Protein AF-D2U1P4-F1 (afdb_monomer_lite)

Radius of gyration: 13.77 Å; chains: 1; bounding box: 20×21×42 Å

InterPro domains:
  IPR001584 Integrase, catalytic core [PF13683] (1-49)
  IPR012337 Ribonuclease H-like superfamily [SSF53098] (1-55)

Secondary structure (DSSP, 8-state):
---HHHHHHHHTGGG---SSHHHHHHHHHHHHHHHHHT--BGGGTTB-HHHHHHHHHH--

pLDDT: mean 94.18, std 6.77, range [63.81, 98.38]

Foldseek 3Di:
DDDLVVCLCPVPVVVDDDPDPVRVVVSVVVVVCCQQQPAFDVVQVRDHVVVSVVVVVVVD

Structure (mmCIF, N/CA/C/O backbone):
data_AF-D2U1P4-F1
#
_entry.id   AF-D2U1P4-F1
#
loop_
_atom_site.group_PDB
_atom_site.id
_atom_site.type_symbol
_atom_site.label_atom_id
_atom_site.label_alt_id
_atom_site.label_comp_id
_atom_site.label_asym_id
_atom_site.label_entity_id
_atom_site.label_seq_id
_atom_site.pdbx_PDB_ins_code
_atom_site.Cartn_x
_atom_site.Cartn_y
_atom_site.Cartn_z
_atom_site.occupancy
_atom_site.B_iso_or_equiv
_atom_site.auth_seq_id
_atom_site.auth_comp_id
_atom_site.auth_asym_id
_atom_site.auth_atom_id
_atom_site.pdbx_PDB_model_num
ATOM 1 N N . MET A 1 1 ? 3.671 -10.488 12.169 1.00 63.81 1 MET A N 1
ATOM 2 C CA . MET A 1 1 ? 3.830 -9.099 11.688 1.00 63.81 1 MET A CA 1
ATOM 3 C C . MET A 1 1 ? 3.853 -9.113 10.173 1.00 63.81 1 MET A C 1
ATOM 5 O O . MET A 1 1 ? 4.668 -9.825 9.589 1.00 63.81 1 MET A O 1
ATOM 9 N N . GLU A 1 2 ? 2.927 -8.400 9.546 1.00 75.25 2 GLU A N 1
ATOM 10 C CA . GLU A 1 2 ? 2.918 -8.264 8.094 1.00 75.25 2 GLU A CA 1
ATOM 11 C C . GLU A 1 2 ? 3.971 -7.246 7.636 1.00 75.25 2 GLU A C 1
ATOM 13 O O . GLU A 1 2 ? 4.292 -6.315 8.372 1.00 75.25 2 GLU A O 1
ATOM 18 N N . ARG A 1 3 ? 4.567 -7.455 6.456 1.00 90.19 3 ARG A N 1
ATOM 19 C CA . ARG A 1 3 ? 5.685 -6.643 5.954 1.00 90.19 3 ARG A CA 1
ATOM 20 C C . ARG A 1 3 ? 5.307 -6.037 4.611 1.00 90.19 3 ARG A C 1
ATOM 22 O O . ARG A 1 3 ? 5.336 -6.748 3.607 1.00 90.19 3 ARG A O 1
ATOM 29 N N . PHE A 1 4 ? 5.040 -4.731 4.598 1.00 94.00 4 PHE A N 1
ATOM 30 C CA . PHE A 1 4 ? 4.617 -3.975 3.413 1.00 94.00 4 PHE A CA 1
ATOM 31 C C . PHE A 1 4 ? 5.445 -4.305 2.158 1.00 94.00 4 PHE A C 1
ATOM 33 O O . PHE A 1 4 ? 4.896 -4.765 1.161 1.00 94.00 4 PHE A O 1
ATOM 40 N N . PHE A 1 5 ? 6.776 -4.172 2.219 1.00 94.88 5 PHE A N 1
ATOM 41 C CA . PHE A 1 5 ? 7.643 -4.414 1.057 1.00 94.88 5 PHE A CA 1
ATOM 42 C C . PHE A 1 5 ? 7.644 -5.867 0.579 1.00 94.88 5 PHE A C 1
ATOM 44 O O . PHE A 1 5 ? 7.816 -6.121 -0.612 1.00 94.88 5 PHE A O 1
ATOM 51 N N . ARG A 1 6 ? 7.463 -6.830 1.492 1.00 95.44 6 ARG A N 1
ATOM 52 C CA . ARG A 1 6 ? 7.366 -8.243 1.112 1.00 95.44 6 ARG A CA 1
ATOM 53 C C . ARG A 1 6 ? 6.077 -8.467 0.331 1.00 95.44 6 ARG A C 1
ATOM 55 O O . ARG A 1 6 ? 6.144 -9.010 -0.762 1.00 95.44 6 ARG A O 1
ATOM 62 N N . SER A 1 7 ? 4.961 -7.977 0.867 1.00 95.31 7 SER A N 1
ATOM 63 C CA . SER A 1 7 ? 3.644 -8.009 0.231 1.00 95.31 7 SER A CA 1
ATOM 64 C C . SER A 1 7 ? 3.646 -7.337 -1.144 1.00 95.31 7 SER A C 1
ATOM 66 O O . SER A 1 7 ? 3.265 -7.968 -2.121 1.00 95.31 7 SER A O 1
ATOM 68 N N . LEU A 1 8 ? 4.182 -6.116 -1.262 1.00 96.62 8 LEU A N 1
ATOM 69 C CA . LEU A 1 8 ? 4.306 -5.402 -2.540 1.00 96.62 8 LEU A CA 1
ATOM 70 C C . LEU A 1 8 ? 5.043 -6.234 -3.602 1.00 96.62 8 LEU A C 1
ATOM 72 O O . LEU A 1 8 ? 4.571 -6.373 -4.731 1.00 96.62 8 LEU A O 1
ATOM 76 N N . LYS A 1 9 ? 6.187 -6.825 -3.235 1.00 95.94 9 LYS A N 1
ATOM 77 C CA . LYS A 1 9 ? 6.966 -7.661 -4.155 1.00 95.94 9 LYS A CA 1
ATOM 78 C C . LYS A 1 9 ? 6.197 -8.915 -4.566 1.00 95.94 9 LYS A C 1
ATOM 80 O O . LYS A 1 9 ? 6.078 -9.186 -5.755 1.00 95.94 9 LYS A O 1
ATOM 85 N N . THR A 1 10 ? 5.656 -9.665 -3.608 1.00 95.88 10 THR A N 1
ATOM 86 C CA . THR A 1 10 ? 5.017 -10.961 -3.883 1.00 95.88 10 THR A CA 1
ATOM 87 C C . THR A 1 10 ? 3.658 -10.839 -4.564 1.00 95.88 10 THR A C 1
ATOM 89 O O . THR A 1 10 ? 3.329 -11.664 -5.409 1.00 95.88 10 THR A O 1
ATOM 92 N N . GLU A 1 11 ? 2.862 -9.836 -4.193 1.00 95.00 11 GLU A N 1
ATOM 93 C CA . GLU A 1 11 ? 1.487 -9.666 -4.676 1.00 95.00 11 GLU A CA 1
ATOM 94 C C . GLU A 1 11 ? 1.442 -8.918 -6.019 1.00 95.00 11 GLU A C 1
ATOM 96 O O . GLU A 1 11 ? 0.536 -9.173 -6.812 1.00 95.00 11 GLU A O 1
ATOM 101 N N . ARG A 1 12 ? 2.410 -8.027 -6.297 1.00 94.94 12 ARG A N 1
ATOM 102 C CA . ARG A 1 12 ? 2.438 -7.207 -7.523 1.00 94.94 12 ARG A CA 1
ATOM 103 C C . ARG A 1 12 ? 3.726 -7.341 -8.323 1.00 94.94 12 ARG A C 1
ATOM 105 O O . ARG A 1 12 ? 3.700 -7.894 -9.418 1.00 94.94 12 ARG A O 1
ATOM 112 N N . LEU A 1 13 ? 4.845 -6.840 -7.794 1.00 96.12 13 LEU A N 1
ATOM 113 C CA . LEU A 1 13 ? 6.017 -6.530 -8.626 1.00 96.12 13 LEU A CA 1
ATOM 114 C C . LEU A 1 13 ? 6.664 -7.767 -9.258 1.00 96.12 13 LEU A C 1
ATOM 116 O O . LEU A 1 13 ? 7.050 -7.718 -10.417 1.00 96.12 13 LEU A O 1
ATOM 120 N N . ASN A 1 14 ?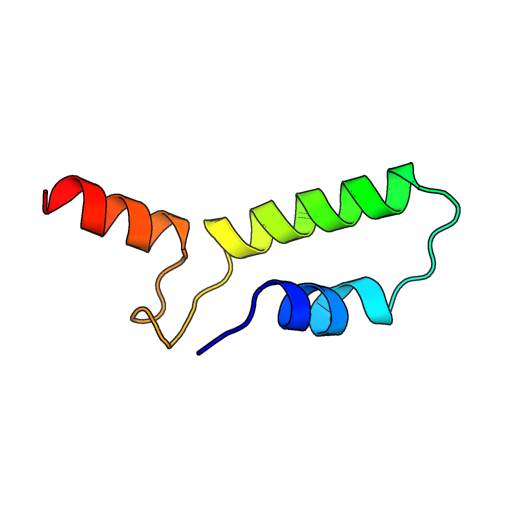 6.737 -8.892 -8.541 1.00 96.00 14 ASN A N 1
ATOM 121 C CA . ASN A 1 14 ? 7.397 -10.106 -9.037 1.00 96.00 14 ASN A CA 1
ATOM 122 C C . ASN A 1 14 ? 6.684 -10.746 -10.241 1.00 96.00 14 ASN A C 1
ATOM 124 O O . ASN A 1 14 ? 7.251 -11.624 -10.884 1.00 96.00 14 ASN A O 1
ATOM 128 N N . ARG A 1 15 ? 5.431 -10.363 -10.513 1.00 93.19 15 ARG A N 1
ATOM 129 C CA . ARG A 1 15 ? 4.612 -10.917 -11.602 1.00 93.19 15 ARG A CA 1
ATOM 130 C C . ARG A 1 15 ? 4.561 -10.005 -12.827 1.00 93.19 15 ARG A C 1
ATOM 132 O O . ARG A 1 15 ? 3.912 -10.363 -13.805 1.00 93.19 15 ARG A O 1
ATOM 139 N N . LEU A 1 16 ? 5.202 -8.839 -12.762 1.00 94.81 16 LEU A N 1
ATOM 140 C CA . LEU A 1 16 ? 5.164 -7.815 -13.797 1.00 94.81 16 LEU A CA 1
ATOM 141 C C . LEU A 1 16 ? 6.571 -7.562 -14.340 1.00 94.81 16 LEU A C 1
ATOM 143 O O . LEU A 1 16 ? 7.554 -7.585 -13.603 1.00 94.81 16 LEU A O 1
ATOM 147 N N . SER A 1 17 ? 6.647 -7.286 -15.638 1.00 95.69 17 SER A N 1
ATOM 148 C CA . SER A 1 17 ? 7.834 -6.718 -16.272 1.00 95.69 17 SER A CA 1
ATOM 149 C C . SER A 1 17 ? 7.509 -5.296 -16.705 1.00 95.69 17 SER A C 1
ATOM 151 O O . SER A 1 17 ? 6.417 -5.031 -17.209 1.00 95.69 17 SER A O 1
ATOM 153 N N . PHE A 1 18 ? 8.444 -4.377 -16.491 1.00 96.12 18 PHE A N 1
ATOM 154 C CA . PHE A 1 18 ? 8.222 -2.951 -16.683 1.00 96.12 18 PHE A CA 1
ATOM 155 C C . PHE A 1 18 ? 9.074 -2.430 -17.830 1.00 96.12 18 PHE A C 1
ATOM 157 O O . PHE A 1 18 ? 10.283 -2.640 -17.857 1.00 96.12 18 PHE A O 1
ATOM 164 N N . MET A 1 19 ? 8.443 -1.708 -18.755 1.00 95.50 19 MET A N 1
ATOM 165 C CA . MET A 1 19 ? 9.141 -1.120 -19.903 1.00 95.50 19 MET A CA 1
ATOM 166 C C . MET A 1 19 ? 9.983 0.102 -19.519 1.00 95.50 19 MET A C 1
ATOM 168 O O . MET A 1 19 ? 10.977 0.398 -20.172 1.00 95.50 19 MET A O 1
ATOM 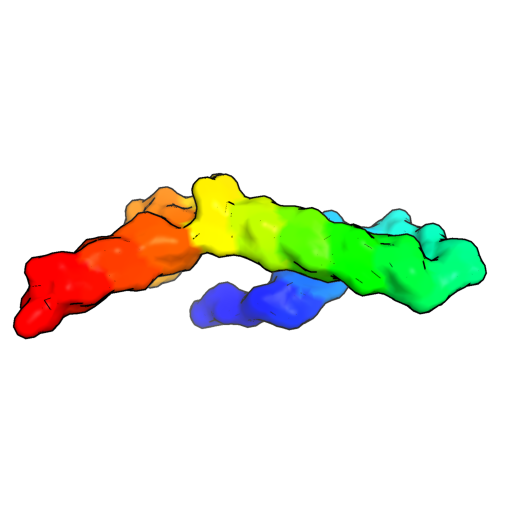172 N N . ASN A 1 20 ? 9.583 0.834 -18.478 1.00 96.31 20 ASN A N 1
ATOM 173 C CA . ASN A 1 20 ? 10.278 2.029 -18.014 1.00 96.31 20 ASN A CA 1
ATOM 174 C C . ASN A 1 20 ? 10.060 2.255 -16.512 1.00 96.31 20 ASN A C 1
ATOM 176 O O . ASN A 1 20 ? 9.162 1.676 -15.896 1.00 96.31 20 ASN A O 1
ATOM 180 N N . HIS A 1 21 ? 10.879 3.136 -15.936 1.00 96.75 21 HIS A N 1
ATOM 181 C CA . HIS A 1 21 ? 10.824 3.472 -14.515 1.00 96.75 21 HIS A CA 1
ATOM 182 C C . HIS A 1 21 ? 9.469 4.061 -14.095 1.00 96.75 21 HIS A C 1
ATOM 184 O O . HIS A 1 21 ? 8.944 3.688 -13.049 1.00 96.75 21 HIS A O 1
ATOM 190 N N . GLN A 1 22 ? 8.859 4.907 -14.933 1.00 98.00 22 GLN A N 1
ATOM 191 C CA . GLN A 1 22 ? 7.569 5.537 -14.635 1.00 98.00 22 GLN A CA 1
ATOM 192 C C . GLN A 1 22 ? 6.453 4.507 -14.410 1.00 98.00 22 GLN A C 1
ATOM 194 O O . GLN A 1 22 ? 5.607 4.683 -13.537 1.00 98.00 22 GLN A O 1
ATOM 199 N N . SER A 1 23 ? 6.479 3.404 -15.159 1.00 97.62 23 SER A N 1
ATOM 200 C CA . SER A 1 23 ? 5.508 2.315 -15.016 1.00 97.62 23 SER A CA 1
ATOM 201 C C . SER A 1 23 ? 5.644 1.614 -13.659 1.00 97.62 23 SER A C 1
ATOM 203 O O . SER A 1 23 ? 4.641 1.260 -13.045 1.00 97.62 23 SER A O 1
ATOM 205 N N . VAL A 1 24 ? 6.875 1.460 -13.155 1.00 96.94 24 VAL A N 1
ATOM 206 C CA . VAL A 1 24 ? 7.127 0.909 -11.811 1.00 96.94 24 VAL A CA 1
ATOM 207 C C . VAL A 1 24 ? 6.586 1.852 -10.743 1.00 96.94 24 VAL A C 1
ATOM 209 O O . VAL A 1 24 ? 5.921 1.400 -9.816 1.00 96.94 24 VAL A O 1
ATOM 212 N N . VAL A 1 25 ? 6.859 3.154 -10.875 1.00 97.94 25 VAL A N 1
ATOM 213 C CA . VAL A 1 25 ? 6.388 4.171 -9.923 1.00 97.94 25 VAL A CA 1
ATOM 214 C C . VAL A 1 25 ? 4.864 4.144 -9.833 1.00 97.94 25 VAL A C 1
ATOM 216 O O . VAL A 1 25 ? 4.334 4.005 -8.734 1.00 97.94 25 VAL A O 1
ATOM 219 N N . CYS A 1 26 ? 4.173 4.157 -10.975 1.00 97.88 26 CYS A N 1
ATOM 220 C CA . CYS A 1 26 ? 2.713 4.110 -11.019 1.00 97.88 26 CYS A CA 1
ATOM 221 C C . CYS A 1 26 ? 2.150 2.844 -10.348 1.00 97.88 26 CYS A C 1
ATOM 223 O O . CYS A 1 26 ? 1.241 2.933 -9.523 1.00 97.88 26 CYS A O 1
ATOM 225 N N . GLU A 1 27 ? 2.720 1.664 -10.618 1.00 97.81 27 GLU A N 1
ATOM 226 C CA . GLU A 1 27 ? 2.274 0.426 -9.963 1.00 97.81 27 GLU A CA 1
ATOM 227 C C . GLU A 1 27 ? 2.526 0.424 -8.449 1.00 97.81 27 GLU A C 1
ATOM 229 O O . GLU A 1 27 ? 1.701 -0.074 -7.677 1.00 97.81 27 GLU A O 1
ATOM 234 N N . VAL A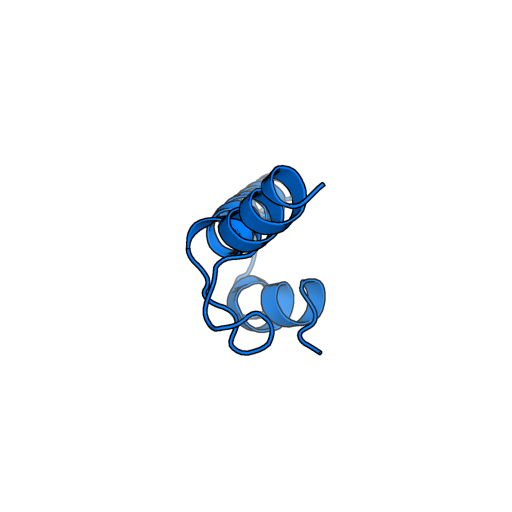 1 28 ? 3.640 1.003 -7.993 1.00 97.75 28 VAL A N 1
ATOM 235 C CA . VAL A 1 28 ? 3.927 1.138 -6.559 1.00 97.75 28 VAL A CA 1
ATOM 236 C C . VAL A 1 28 ? 2.939 2.098 -5.893 1.00 97.75 28 VAL A C 1
ATOM 238 O O . VAL A 1 28 ? 2.411 1.769 -4.830 1.00 97.75 28 VAL A O 1
ATOM 241 N N . GLU A 1 29 ? 2.639 3.240 -6.511 1.00 98.25 29 GLU A N 1
ATOM 242 C CA . GLU A 1 29 ? 1.650 4.204 -6.012 1.00 98.25 29 GLU A CA 1
ATOM 243 C C . GLU A 1 29 ? 0.251 3.585 -5.926 1.00 98.25 29 GLU A C 1
ATOM 245 O O . GLU A 1 29 ? -0.400 3.658 -4.878 1.00 98.25 29 GLU A O 1
ATOM 250 N N . ASN A 1 30 ? -0.175 2.885 -6.981 1.00 98.00 30 ASN A N 1
ATOM 251 C CA . ASN A 1 30 ? -1.440 2.154 -7.009 1.00 98.00 30 ASN A CA 1
ATOM 252 C C . ASN A 1 30 ? -1.505 1.114 -5.884 1.00 98.00 30 ASN A C 1
ATOM 254 O O . ASN A 1 30 ? -2.524 0.982 -5.198 1.00 98.00 30 ASN A O 1
ATOM 258 N N . TYR A 1 31 ? -0.407 0.395 -5.641 1.00 97.75 31 TYR A N 1
ATOM 259 C CA . TYR A 1 31 ? -0.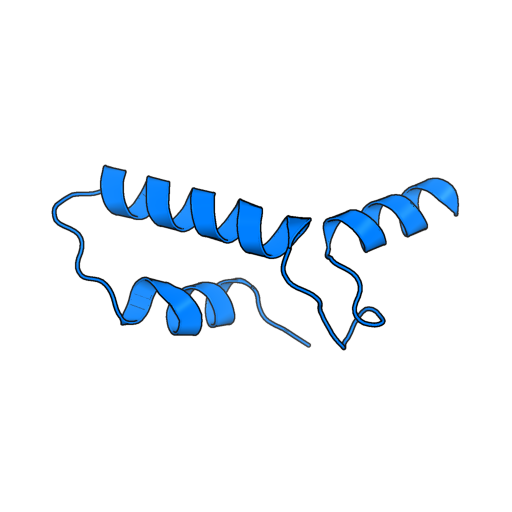357 -0.575 -4.558 1.00 97.75 31 TYR A CA 1
ATOM 260 C C . TYR A 1 31 ? -0.399 0.072 -3.172 1.00 97.75 31 TYR A C 1
ATOM 262 O O . TYR A 1 31 ? -1.047 -0.471 -2.282 1.00 97.75 31 TYR A O 1
ATOM 270 N N . ILE A 1 32 ? 0.250 1.223 -2.969 1.00 97.88 32 ILE A N 1
ATOM 271 C CA . ILE A 1 32 ? 0.185 1.967 -1.702 1.00 97.88 32 ILE A CA 1
ATOM 272 C C . ILE A 1 32 ? -1.258 2.387 -1.407 1.00 97.88 32 ILE A C 1
ATOM 274 O O . ILE A 1 32 ? -1.732 2.191 -0.286 1.00 97.88 32 ILE A O 1
ATOM 278 N N . GLN A 1 33 ? -1.976 2.904 -2.407 1.00 98.38 33 GLN A N 1
ATOM 279 C CA . GLN A 1 33 ? -3.392 3.261 -2.272 1.00 98.38 33 GLN A CA 1
ATOM 280 C C . GLN A 1 33 ? -4.240 2.037 -1.905 1.00 98.38 33 GLN A C 1
ATOM 282 O O . GLN A 1 33 ? -4.978 2.055 -0.918 1.00 98.38 33 GLN A O 1
ATOM 287 N N . PHE A 1 34 ? -4.068 0.930 -2.634 1.00 97.81 34 PHE A N 1
ATOM 288 C CA . PHE A 1 34 ? -4.720 -0.341 -2.319 1.00 97.81 34 PHE A CA 1
ATOM 289 C C . PHE A 1 34 ? -4.435 -0.801 -0.882 1.00 97.81 34 PHE A C 1
ATOM 291 O O . PHE A 1 34 ? -5.358 -1.123 -0.132 1.00 97.81 34 PHE A O 1
ATOM 298 N N . TYR A 1 35 ? -3.164 -0.810 -0.488 1.00 97.12 35 TYR A N 1
ATOM 299 C CA . TYR A 1 35 ? -2.716 -1.289 0.813 1.00 97.12 35 TYR A CA 1
ATOM 300 C C . TYR A 1 35 ? -3.300 -0.452 1.954 1.00 97.12 35 TYR A C 1
ATOM 302 O O . TYR A 1 35 ? -3.773 -1.010 2.937 1.00 97.12 35 TYR A O 1
ATOM 310 N N . ASN A 1 36 ? -3.317 0.875 1.817 1.00 97.00 36 ASN A N 1
ATOM 311 C CA . ASN A 1 36 ? -3.758 1.772 2.884 1.00 97.00 36 ASN A CA 1
ATOM 312 C C . ASN A 1 36 ? -5.281 1.862 3.026 1.00 97.00 36 ASN A C 1
ATOM 314 O O . ASN A 1 36 ? -5.769 1.987 4.151 1.00 97.00 36 ASN A O 1
ATOM 318 N N . TYR A 1 37 ? -6.025 1.800 1.919 1.00 97.94 37 TYR A N 1
ATOM 319 C CA . TYR A 1 37 ? -7.457 2.119 1.915 1.00 97.94 37 TYR A CA 1
ATOM 320 C C . TYR A 1 37 ? -8.379 0.925 1.675 1.00 97.94 37 TYR A C 1
ATOM 322 O O . TYR A 1 37 ? -9.546 0.992 2.055 1.00 97.94 37 TYR A O 1
ATOM 330 N N . TYR A 1 38 ? -7.881 -0.169 1.094 1.00 97.31 38 TYR A N 1
ATOM 331 C CA . TYR A 1 38 ? -8.723 -1.302 0.691 1.00 97.31 38 TYR A CA 1
ATOM 332 C C . TYR A 1 38 ? -8.294 -2.630 1.317 1.00 97.31 38 TYR A C 1
ATOM 334 O O . TYR A 1 38 ? -9.141 -3.470 1.631 1.00 97.31 38 TYR A O 1
ATOM 342 N N . ARG A 1 39 ? -6.990 -2.844 1.516 1.00 96.00 39 ARG A N 1
ATOM 343 C CA . ARG A 1 39 ? -6.464 -4.088 2.080 1.00 96.00 39 ARG A CA 1
ATOM 344 C C . ARG A 1 39 ? -6.785 -4.168 3.571 1.00 96.00 39 ARG A C 1
ATOM 346 O O . ARG A 1 39 ? -6.462 -3.269 4.340 1.00 96.00 39 ARG A O 1
ATOM 353 N N . ARG A 1 40 ? -7.423 -5.264 3.983 1.00 95.81 40 ARG A N 1
ATOM 354 C CA . ARG A 1 40 ? -7.711 -5.559 5.393 1.00 95.81 40 ARG A CA 1
ATOM 355 C C . ARG A 1 40 ? -6.603 -6.410 5.984 1.00 95.81 40 ARG A C 1
ATOM 357 O O . ARG A 1 40 ? -6.141 -7.358 5.353 1.00 95.81 40 ARG A O 1
ATOM 364 N N . HIS A 1 41 ? -6.219 -6.098 7.213 1.00 94.56 41 HIS A N 1
ATOM 365 C CA . HIS A 1 41 ? -5.093 -6.736 7.880 1.00 94.56 41 HIS A CA 1
ATOM 366 C C . HIS A 1 41 ? -5.571 -7.435 9.149 1.00 94.56 41 HIS A C 1
ATOM 368 O O . HIS A 1 41 ? -6.012 -6.791 10.102 1.00 94.56 41 HIS A O 1
ATOM 374 N N . SER A 1 42 ? -5.451 -8.762 9.197 1.00 93.50 42 SER A N 1
ATOM 375 C CA . SER A 1 42 ? -5.879 -9.558 10.358 1.00 93.50 42 SER A CA 1
ATOM 376 C C . SER A 1 42 ? -5.175 -9.136 11.653 1.00 93.50 42 SER A C 1
ATOM 378 O O . SER A 1 42 ? -5.777 -9.158 12.721 1.00 93.50 42 SER A O 1
ATOM 380 N N . THR A 1 43 ? -3.929 -8.660 11.561 1.00 92.62 43 THR A N 1
ATOM 381 C CA . THR A 1 43 ? -3.139 -8.194 12.712 1.00 92.62 43 THR A CA 1
ATOM 382 C C . THR A 1 43 ? -3.653 -6.903 13.350 1.00 92.62 43 THR A C 1
ATOM 384 O O . THR A 1 43 ? -3.243 -6.592 14.461 1.00 92.62 43 THR A O 1
ATOM 387 N N . ILE A 1 44 ? -4.511 -6.142 12.664 1.00 93.44 44 ILE A N 1
ATOM 388 C CA . ILE A 1 44 ? -5.148 -4.919 13.185 1.00 93.44 44 ILE A CA 1
ATOM 389 C C . ILE A 1 44 ? -6.676 -5.049 13.179 1.00 93.44 44 ILE A C 1
ATOM 391 O O . ILE A 1 44 ? -7.386 -4.081 12.933 1.00 93.44 44 ILE A O 1
ATOM 395 N N . GLY A 1 45 ? -7.189 -6.258 13.429 1.00 94.62 45 GLY A N 1
ATOM 396 C CA . GLY A 1 45 ? -8.628 -6.489 13.574 1.00 94.62 45 GLY A CA 1
ATOM 397 C C . GLY A 1 45 ? -9.400 -6.433 12.257 1.00 94.62 45 GLY A C 1
ATOM 398 O O . GLY A 1 45 ? -10.555 -6.030 12.245 1.00 94.62 45 GLY A O 1
ATOM 399 N N . TYR A 1 46 ? -8.763 -6.813 11.145 1.00 95.25 46 TYR A N 1
ATOM 400 C CA . TYR A 1 46 ? -9.341 -6.736 9.796 1.00 95.25 46 TYR A CA 1
ATOM 401 C C . TYR A 1 46 ? -9.701 -5.315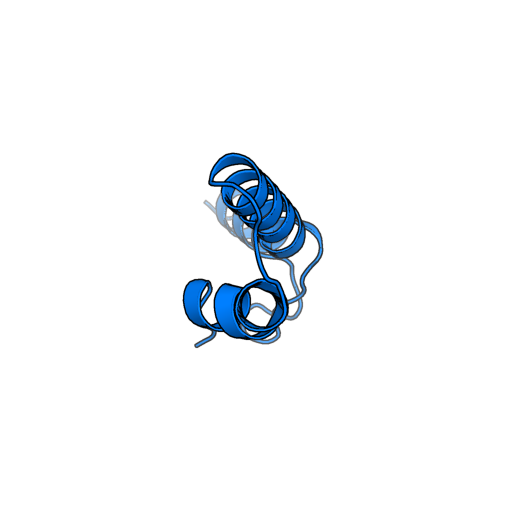 9.342 1.00 95.25 46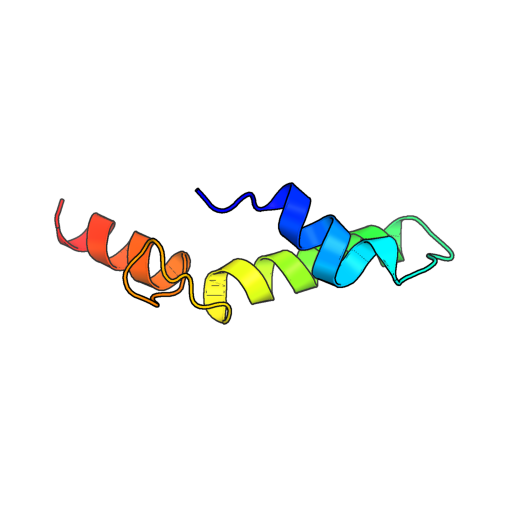 TYR A C 1
ATOM 403 O O . TYR A 1 46 ? -10.456 -5.141 8.385 1.00 95.25 46 TYR A O 1
ATOM 411 N N . LEU A 1 47 ? -9.102 -4.306 9.970 1.00 96.25 47 LEU A N 1
ATOM 412 C CA . LEU A 1 47 ? -9.154 -2.926 9.512 1.00 96.25 47 LEU A CA 1
ATOM 413 C C . LEU A 1 47 ? -8.122 -2.676 8.413 1.00 96.25 47 LEU A C 1
ATOM 415 O O . LEU A 1 47 ? -7.144 -3.420 8.256 1.00 96.25 47 LEU A O 1
ATOM 419 N N . THR A 1 48 ? -8.342 -1.608 7.655 1.00 97.19 48 THR A N 1
ATOM 420 C CA . THR A 1 48 ? -7.311 -1.046 6.782 1.00 97.19 48 THR A CA 1
ATOM 421 C C . THR A 1 48 ? -6.324 -0.210 7.603 1.00 97.19 48 THR A C 1
ATOM 423 O O . THR A 1 48 ? -6.681 0.288 8.679 1.00 97.19 48 THR A O 1
ATOM 426 N N . PRO A 1 49 ? -5.080 -0.011 7.131 1.00 96.44 49 PRO A N 1
ATOM 427 C CA . PRO A 1 49 ? -4.118 0.848 7.815 1.00 96.44 49 PRO A CA 1
ATOM 428 C C . PRO A 1 49 ? -4.658 2.264 8.043 1.00 96.44 49 PRO A C 1
ATOM 430 O O . PRO A 1 49 ? -4.472 2.821 9.123 1.00 96.44 49 PRO A O 1
ATOM 433 N N . HIS A 1 50 ? -5.392 2.815 7.069 1.00 97.44 50 HIS A N 1
ATOM 434 C CA . HIS A 1 50 ? -6.035 4.119 7.200 1.00 97.44 50 HIS A CA 1
ATOM 435 C C . HIS A 1 50 ? -7.095 4.139 8.310 1.00 97.44 50 HIS A C 1
ATOM 437 O O . HIS A 1 50 ? -7.084 5.029 9.157 1.00 97.44 50 HIS A O 1
ATOM 443 N N . GLN A 1 51 ? -7.984 3.140 8.355 1.00 97.69 51 GLN A N 1
ATOM 444 C CA . GLN A 1 51 ? -8.973 3.027 9.433 1.00 97.69 51 GLN A CA 1
ATOM 445 C C . GLN A 1 51 ? -8.291 2.953 10.797 1.00 97.69 51 GLN A C 1
ATOM 447 O O . GLN A 1 51 ? -8.662 3.685 11.712 1.00 97.69 51 GLN A O 1
ATOM 452 N N . LYS A 1 52 ? -7.241 2.131 10.916 1.00 96.31 52 LYS A N 1
ATOM 453 C CA . LYS A 1 52 ? -6.530 1.985 12.183 1.00 96.31 52 LYS A CA 1
ATOM 454 C C . LYS A 1 52 ? -5.836 3.271 12.623 1.00 96.31 52 LYS A C 1
ATOM 456 O O . LYS A 1 52 ? -5.852 3.596 13.806 1.00 96.31 52 LYS A O 1
ATOM 461 N N . TYR A 1 53 ? -5.250 4.009 11.685 1.00 95.88 53 TYR A N 1
ATOM 462 C CA . TYR A 1 53 ? -4.658 5.316 11.959 1.00 95.88 53 TYR A CA 1
ATOM 463 C C . TYR A 1 53 ? -5.695 6.305 12.514 1.00 95.88 53 TYR A C 1
ATOM 465 O O . TYR A 1 53 ? -5.434 6.968 13.517 1.00 95.88 53 TYR A O 1
ATOM 473 N N . HIS A 1 54 ? -6.886 6.362 11.913 1.00 96.12 54 HIS A N 1
ATOM 474 C CA . HIS A 1 54 ? -7.969 7.224 12.388 1.00 96.12 54 HIS A CA 1
ATOM 475 C C . HIS A 1 54 ? -8.487 6.830 13.776 1.00 96.12 54 HIS A C 1
ATOM 477 O O . HIS A 1 54 ? -8.724 7.714 14.594 1.00 96.12 54 HIS A O 1
ATOM 483 N N . GLU A 1 55 ? -8.610 5.533 14.077 1.00 95.81 55 GLU A N 1
ATOM 484 C CA . GLU A 1 55 ? -8.952 5.080 15.434 1.00 95.81 55 GLU A CA 1
ATOM 485 C C . GLU A 1 55 ? -7.942 5.578 16.472 1.00 95.81 55 GLU A C 1
ATOM 487 O O . GLU A 1 55 ? -8.332 6.100 17.512 1.00 95.81 55 GLU A O 1
ATOM 492 N N . LEU A 1 56 ? -6.644 5.441 16.182 1.00 94.12 56 LEU A N 1
ATOM 493 C CA . LEU A 1 56 ? -5.578 5.859 17.094 1.00 94.12 56 LEU A CA 1
ATOM 494 C C . LEU A 1 56 ? -5.544 7.378 17.278 1.00 94.12 56 LEU A C 1
ATOM 496 O O . LEU A 1 56 ? -5.294 7.845 18.383 1.00 94.12 56 LEU A O 1
ATOM 500 N N . LYS A 1 57 ? -5.824 8.143 16.217 1.00 92.25 57 LYS A N 1
ATOM 501 C CA . LYS A 1 57 ? -5.900 9.606 16.284 1.00 92.25 57 LYS A CA 1
ATOM 502 C C . LYS A 1 57 ? -7.082 10.093 17.125 1.00 92.25 57 LYS A C 1
ATOM 504 O O . LYS A 1 57 ? -6.956 11.114 17.781 1.00 92.25 57 LYS A O 1
ATOM 509 N N . ASN A 1 58 ? -8.209 9.384 17.098 1.00 84.69 58 ASN A N 1
ATOM 510 C CA . ASN A 1 58 ? -9.399 9.745 17.874 1.00 84.69 58 ASN A CA 1
ATOM 511 C C . ASN A 1 58 ? -9.315 9.307 19.346 1.00 84.69 58 ASN A C 1
ATOM 513 O O . ASN A 1 58 ? -10.105 9.772 20.161 1.00 84.69 58 ASN A O 1
ATOM 517 N N . ALA A 1 59 ? -8.417 8.373 19.668 1.00 80.75 59 ALA A N 1
ATOM 518 C CA . ALA A 1 59 ? -8.190 7.880 21.025 1.00 80.75 59 ALA A CA 1
ATOM 519 C C . ALA A 1 59 ? -7.125 8.682 21.801 1.00 80.75 59 ALA A C 1
ATOM 521 O O . ALA A 1 59 ? -6.940 8.427 22.991 1.00 80.75 59 ALA A O 1
ATOM 522 N N . ALA A 1 60 ? -6.416 9.591 21.124 1.00 64.94 60 ALA A N 1
ATOM 523 C CA . ALA A 1 60 ? -5.404 10.487 21.682 1.00 64.94 60 ALA A CA 1
ATOM 524 C C . ALA A 1 60 ? -6.001 11.872 21.960 1.00 64.94 60 ALA A C 1
ATOM 526 O O . ALA A 1 60 ? -5.599 12.471 22.981 1.00 64.94 60 ALA A O 1
#

Sequence (60 aa):
MERFFRSLKTERLNRLSFMNHQSVVCEVENYIQFYNYYRRHSTIGYLTPHQKYHELKNAA

Organism: NCBI:txid638